Protein AF-A0A2P7NVM6-F1 (afdb_monomer)

Sequence (146 aa):
MSTLEDVRAAVLELSSSFPRPGLLLSVSEPYDLHTSFASTYPNAGSAGVYVLLNEAGIVLRVGKASCGRTIGHRLGDYFRWGDKVLGKGVAKNDTFKDVRYIATIAVPKDRAFEAPAIEEFLLRRLESPLNSLGMSFHIRNSARVD

Solvent-accessible surface area (backbone atoms only — not comparable to full-atom values): 8044 Å² total; per-residue (Å²): 127,27,36,62,66,53,52,51,52,50,52,51,50,46,49,70,77,53,70,48,90,96,56,83,82,55,74,48,76,71,42,46,35,56,59,43,51,78,52,80,60,78,57,25,87,26,17,10,32,39,35,36,15,25,85,87,43,38,36,36,31,75,46,65,12,42,93,95,38,22,37,37,58,55,50,54,74,45,42,41,83,68,36,80,90,64,15,16,37,35,48,74,49,79,91,46,58,64,54,33,30,38,30,30,31,60,31,58,76,97,46,22,78,46,17,62,56,53,40,53,55,46,58,76,76,43,53,28,69,65,51,52,63,62,57,60,60,62,62,70,72,74,76,76,84,129

Nearest PDB structures (foldseek):
  5umd-assembly1_Q  TM=2.766E-01  e=3.426E+00  Plasmodium falciparum 3D7
  4dx9-assembly12_W  TM=3.102E-01  e=5.330E+00  Homo sapiens
  1sw5-assembly3_C  TM=2.774E-01  e=2.661E+00  Archaeoglobus fulgidus DSM 4304
  4jif-assembly1_A  TM=3.089E-01  e=6.861E+00  Homo sapiens

Foldseek 3Di:
DDFVVLLQVLLVVCCVVPPDPPDDKDKDDWDFQAQALLDQDVFQVAWAKKFFAFPVRATQDIDTAADPGGPVRVVVVFWDDPDPVRSHIAGPDPLRRRTGIMMIIGDHNVVSVCRVVSSVSSVVRGDHNSVVVVVVVVVVVVPPDD

Radius of gyration: 15.86 Å; Cα contacts (8 Å, |Δi|>4): 265; chains: 1; bounding box: 44×39×40 Å

Mean predicted aligned error: 5.64 Å

Structure (mmCIF, N/CA/C/O backbone):
data_AF-A0A2P7NVM6-F1
#
_entry.id   AF-A0A2P7NVM6-F1
#
loop_
_atom_site.group_PDB
_atom_site.id
_atom_site.type_symbol
_atom_site.label_atom_id
_atom_site.label_alt_id
_atom_site.label_comp_id
_atom_site.label_asym_id
_atom_site.label_entity_id
_atom_site.label_seq_id
_atom_site.pdbx_PDB_ins_code
_atom_site.Cartn_x
_atom_site.Cartn_y
_atom_site.Cartn_z
_atom_site.occupancy
_atom_site.B_iso_or_equiv
_atom_site.auth_seq_id
_atom_site.auth_comp_id
_atom_site.auth_asym_id
_atom_site.auth_atom_id
_atom_site.pdbx_PDB_model_num
ATOM 1 N N . MET A 1 1 ? 4.622 17.116 -3.998 1.00 86.12 1 MET A N 1
ATOM 2 C CA . MET A 1 1 ? 4.492 15.664 -4.230 1.00 86.12 1 MET A CA 1
ATOM 3 C C . MET A 1 1 ? 4.866 14.946 -2.949 1.00 86.12 1 MET A C 1
ATOM 5 O O . MET A 1 1 ? 5.933 15.242 -2.425 1.00 86.12 1 MET A O 1
ATOM 9 N N . SER A 1 2 ? 4.019 14.052 -2.441 1.00 96.00 2 SER A N 1
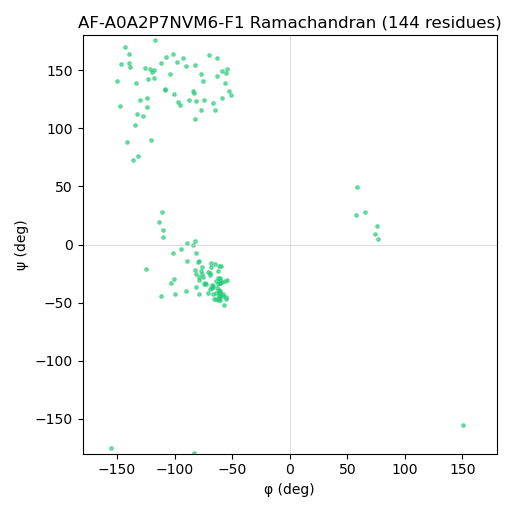ATOM 10 C CA . SER A 1 2 ? 4.265 13.378 -1.158 1.00 96.00 2 SER A CA 1
ATOM 11 C C . SER A 1 2 ? 5.211 12.180 -1.279 1.00 96.00 2 SER A C 1
ATOM 13 O O . SER A 1 2 ? 5.295 11.548 -2.329 1.00 96.00 2 SER A O 1
ATOM 15 N N . THR A 1 3 ? 5.897 11.850 -0.191 1.00 97.75 3 THR A N 1
ATOM 16 C CA . THR A 1 3 ? 6.880 10.764 -0.042 1.00 97.75 3 THR A CA 1
ATOM 17 C C . THR A 1 3 ? 6.415 9.717 0.977 1.00 97.75 3 THR A C 1
ATOM 19 O O . THR A 1 3 ? 5.383 9.885 1.630 1.00 97.75 3 THR A O 1
ATOM 22 N N . LEU A 1 4 ? 7.173 8.627 1.150 1.00 97.12 4 LEU A N 1
ATOM 23 C CA . LEU A 1 4 ? 6.898 7.650 2.213 1.00 97.12 4 LEU A CA 1
ATOM 24 C C . LEU A 1 4 ? 7.019 8.256 3.622 1.00 97.12 4 LEU A C 1
ATOM 26 O O . LEU A 1 4 ? 6.246 7.889 4.504 1.00 97.12 4 LEU A O 1
ATOM 30 N N . GLU A 1 5 ? 7.937 9.200 3.832 1.00 98.00 5 GLU A N 1
ATOM 31 C CA . GLU A 1 5 ? 8.077 9.875 5.128 1.00 98.00 5 GLU A CA 1
ATOM 32 C C . GLU A 1 5 ? 6.859 10.748 5.441 1.00 98.00 5 GLU A C 1
ATOM 34 O O . GLU A 1 5 ? 6.370 10.730 6.569 1.00 98.00 5 GLU A O 1
ATOM 39 N N . ASP A 1 6 ? 6.271 11.398 4.432 1.00 98.19 6 ASP A N 1
ATOM 40 C CA . ASP A 1 6 ? 5.009 12.128 4.604 1.00 98.19 6 ASP A CA 1
ATOM 41 C C . ASP A 1 6 ? 3.857 11.185 4.991 1.00 98.19 6 ASP A C 1
ATOM 43 O O . ASP A 1 6 ? 3.024 11.524 5.831 1.00 98.19 6 ASP A O 1
ATOM 47 N N . VAL A 1 7 ? 3.823 9.966 4.433 1.00 98.19 7 VAL A N 1
ATOM 48 C CA . VAL A 1 7 ? 2.851 8.931 4.836 1.00 98.19 7 VAL A CA 1
ATOM 49 C C . VAL A 1 7 ? 3.057 8.552 6.300 1.00 98.19 7 VAL A C 1
ATOM 51 O O . VAL A 1 7 ? 2.087 8.495 7.055 1.00 98.19 7 VAL A O 1
ATOM 54 N N . ARG A 1 8 ? 4.302 8.292 6.722 1.00 98.50 8 ARG A N 1
ATOM 55 C CA . ARG A 1 8 ? 4.621 7.941 8.115 1.00 98.50 8 ARG A CA 1
ATOM 56 C C . ARG A 1 8 ? 4.226 9.069 9.070 1.00 98.50 8 ARG A C 1
ATOM 58 O O . ARG A 1 8 ? 3.574 8.800 10.079 1.00 98.50 8 ARG A O 1
ATOM 65 N N . ALA A 1 9 ? 4.539 10.316 8.720 1.00 98.31 9 ALA A N 1
ATOM 66 C CA . ALA A 1 9 ? 4.157 11.497 9.486 1.00 98.31 9 ALA A CA 1
ATOM 67 C C . ALA A 1 9 ? 2.628 11.641 9.595 1.00 98.31 9 ALA A C 1
ATOM 69 O O . ALA A 1 9 ? 2.108 11.841 10.692 1.00 98.31 9 ALA A O 1
ATOM 70 N N . ALA A 1 10 ? 1.891 11.450 8.497 1.00 98.25 10 ALA A N 1
ATOM 71 C CA . ALA A 1 10 ? 0.430 11.511 8.500 1.00 98.25 10 ALA A CA 1
ATOM 72 C C . ALA A 1 10 ? -0.210 10.373 9.317 1.00 98.25 10 ALA A C 1
ATOM 74 O O . ALA A 1 10 ? -1.210 10.586 10.000 1.00 98.25 10 ALA A O 1
ATOM 75 N N . VAL A 1 11 ? 0.357 9.162 9.308 1.00 98.06 11 VAL A N 1
ATOM 76 C CA . VAL A 1 11 ? -0.115 8.055 10.165 1.00 98.06 11 VAL A CA 1
ATOM 77 C C . VAL A 1 11 ? 0.141 8.343 11.645 1.00 98.06 11 VAL A C 1
ATOM 79 O O . VAL A 1 11 ? -0.703 8.023 12.489 1.00 98.06 11 VAL A O 1
ATOM 82 N N . LEU A 1 12 ? 1.273 8.969 11.970 1.00 97.75 12 LEU A N 1
ATOM 83 C CA . LEU A 1 12 ? 1.570 9.407 13.330 1.00 97.75 12 LEU A CA 1
ATOM 84 C C . LEU A 1 12 ? 0.575 10.483 13.792 1.00 97.75 12 LEU A C 1
ATOM 86 O O . LEU A 1 12 ? -0.004 10.347 14.869 1.00 97.75 12 LEU A O 1
ATO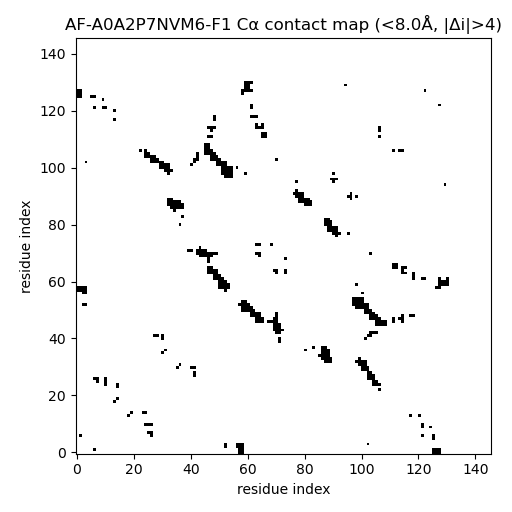M 90 N N . GLU A 1 13 ? 0.312 11.491 12.955 1.00 97.88 13 GLU A N 1
ATOM 91 C CA . GLU A 1 13 ? -0.698 12.532 13.198 1.00 97.88 13 GLU A CA 1
ATOM 92 C C . GLU A 1 13 ? -2.098 11.929 13.400 1.00 97.88 13 GLU A C 1
ATOM 94 O O . GLU A 1 13 ? -2.822 12.302 14.324 1.00 97.88 13 GLU A O 1
ATOM 99 N N . LEU A 1 14 ? -2.479 10.961 12.562 1.00 97.50 14 LEU A N 1
ATOM 100 C CA . LEU A 1 14 ? -3.750 10.250 12.668 1.00 97.50 14 LEU A CA 1
ATOM 101 C C . LEU A 1 14 ? -3.881 9.519 14.007 1.00 97.50 14 LEU A C 1
ATOM 103 O O . LEU A 1 14 ? -4.956 9.514 14.608 1.00 97.50 14 LEU A O 1
ATOM 107 N N . SER A 1 15 ? -2.798 8.882 14.449 1.00 96.25 15 SER A N 1
ATOM 108 C CA . SER A 1 15 ? -2.770 8.094 15.682 1.00 96.25 15 SER A CA 1
ATOM 109 C C . SER A 1 15 ? -2.803 8.979 16.929 1.00 96.25 15 SER A C 1
ATOM 111 O O . SER A 1 15 ? -3.415 8.591 17.922 1.00 96.25 15 SER A O 1
ATOM 113 N N . SER A 1 16 ? -2.190 10.167 16.879 1.00 96.31 16 SER A N 1
ATOM 114 C CA . SER A 1 16 ? -2.201 11.131 17.985 1.00 96.31 16 SER A CA 1
ATOM 115 C C . SER A 1 16 ? -3.513 11.915 18.073 1.00 96.31 16 SER A C 1
ATOM 117 O O . SER A 1 16 ? -4.057 12.077 19.162 1.00 96.31 16 SER A O 1
ATOM 119 N N . SER A 1 17 ? -4.047 12.361 16.934 1.00 97.25 17 SER A N 1
ATOM 120 C CA . SER A 1 17 ? -5.255 13.196 16.874 1.00 97.25 17 SER A CA 1
ATOM 121 C C . SER A 1 17 ? -6.539 12.387 17.051 1.00 97.25 17 SER A C 1
ATOM 123 O O . SER A 1 17 ? -7.526 12.892 17.581 1.00 97.25 17 SER A O 1
ATOM 125 N N . PHE A 1 18 ? -6.528 11.121 16.621 1.00 96.06 18 PHE A N 1
ATOM 126 C CA . PHE A 1 18 ? -7.669 10.209 16.711 1.00 96.06 18 PHE A CA 1
ATOM 127 C C . PHE A 1 18 ? -7.223 8.864 17.302 1.00 96.06 18 PHE A C 1
ATOM 129 O O . PHE A 1 18 ? -7.055 7.883 16.564 1.00 96.06 18 PHE A O 1
ATOM 136 N N . PRO A 1 19 ? -7.006 8.799 18.630 1.00 93.62 19 PRO A N 1
ATOM 137 C CA . PRO A 1 19 ? -6.543 7.586 19.286 1.00 93.62 19 PRO A CA 1
ATOM 138 C C . PRO A 1 19 ? -7.470 6.399 19.029 1.00 93.62 19 PRO A C 1
ATOM 140 O O . PRO A 1 19 ? -8.696 6.508 19.069 1.00 93.62 19 PRO A O 1
ATOM 143 N N . ARG A 1 20 ? -6.864 5.234 18.800 1.00 92.81 20 ARG A N 1
ATOM 144 C CA . ARG A 1 20 ? -7.554 3.966 18.549 1.00 92.81 20 ARG A CA 1
ATOM 145 C C . ARG A 1 20 ? -7.131 2.960 19.616 1.00 92.81 20 ARG A C 1
ATOM 147 O O . ARG A 1 20 ? -6.148 2.249 19.413 1.00 92.81 20 ARG A O 1
ATOM 154 N N . PRO A 1 21 ? -7.840 2.875 20.756 1.00 93.38 21 PRO A N 1
ATOM 155 C CA . PRO A 1 21 ? -7.496 1.923 21.807 1.00 93.38 21 PRO A CA 1
ATOM 156 C C . PRO A 1 21 ? -7.347 0.507 21.239 1.00 93.38 21 PRO A C 1
ATOM 158 O O . PRO A 1 21 ? -8.210 0.049 20.488 1.00 93.38 21 PRO A O 1
ATOM 161 N N . GLY A 1 22 ? -6.227 -0.155 21.534 1.00 91.62 22 GLY A N 1
ATOM 162 C CA . GLY A 1 22 ? -5.936 -1.514 21.061 1.00 91.62 22 GLY A CA 1
ATOM 163 C C . GLY A 1 22 ? -5.555 -1.652 19.579 1.00 91.62 22 GLY A C 1
ATOM 164 O O . GLY A 1 22 ? -5.462 -2.777 19.099 1.00 91.62 22 GLY A O 1
ATOM 165 N N . LEU A 1 23 ? -5.334 -0.556 18.843 1.00 93.44 23 LEU A N 1
ATOM 166 C CA . LEU A 1 23 ? -4.840 -0.593 17.463 1.00 93.44 23 LEU A CA 1
ATOM 167 C C . LEU A 1 23 ? -3.700 0.407 17.275 1.00 93.44 23 LEU A C 1
ATOM 169 O O . LEU A 1 23 ? -3.908 1.618 17.280 1.00 93.44 23 LEU A O 1
ATOM 173 N N . LEU A 1 24 ? -2.501 -0.129 17.057 1.00 94.19 24 LEU A N 1
ATOM 174 C CA . LEU A 1 24 ? -1.342 0.642 16.635 1.00 94.19 24 LEU A CA 1
ATOM 175 C C . LEU A 1 24 ? -1.228 0.571 15.113 1.00 94.19 24 LEU A C 1
ATOM 177 O O . LEU A 1 24 ? -1.081 -0.514 14.550 1.00 94.19 24 LEU A O 1
ATOM 181 N N . LEU A 1 25 ? -1.294 1.725 14.454 1.00 96.56 25 LEU A N 1
ATOM 182 C CA . LEU A 1 25 ? -1.048 1.814 13.021 1.00 96.56 25 LEU A CA 1
ATOM 183 C C . LEU A 1 25 ? 0.458 1.894 12.776 1.00 96.56 25 LEU A C 1
ATOM 185 O O . LEU A 1 25 ? 1.150 2.717 13.371 1.00 96.56 25 LEU A O 1
ATOM 189 N N . SER A 1 26 ? 0.958 1.056 11.874 1.00 96.38 26 SER A N 1
ATOM 190 C CA . SER A 1 26 ? 2.344 1.093 11.420 1.00 96.38 26 SER A CA 1
ATOM 191 C C . SER A 1 26 ? 2.402 0.996 9.901 1.00 96.38 26 SER A C 1
ATOM 193 O O . SER A 1 26 ? 1.647 0.252 9.274 1.00 96.38 26 SER A O 1
ATOM 195 N N . VAL A 1 27 ? 3.296 1.786 9.309 1.00 98.44 27 VAL A N 1
ATOM 196 C CA . VAL A 1 27 ? 3.613 1.712 7.881 1.00 98.44 27 VAL A CA 1
ATOM 197 C C . VAL A 1 27 ? 4.715 0.673 7.710 1.00 98.44 27 VAL A C 1
ATOM 199 O O . VAL A 1 27 ? 5.762 0.780 8.352 1.00 98.44 27 VAL A O 1
ATOM 202 N N . SER A 1 28 ? 4.479 -0.334 6.871 1.00 98.44 28 SER A N 1
ATOM 203 C CA . SER A 1 28 ? 5.483 -1.350 6.556 1.00 98.44 28 SER A CA 1
ATOM 204 C C . SER A 1 28 ? 6.697 -0.745 5.858 1.00 98.44 28 SER A C 1
ATOM 206 O O . SER A 1 28 ? 6.600 0.299 5.212 1.00 98.44 28 SER A O 1
ATOM 208 N N . GLU A 1 29 ? 7.810 -1.470 5.885 1.00 97.31 29 GLU A N 1
ATOM 209 C CA . GLU A 1 29 ? 8.916 -1.184 4.976 1.00 97.31 29 GLU A CA 1
ATOM 210 C C . GLU A 1 29 ? 8.464 -1.280 3.508 1.00 97.31 29 GLU A C 1
ATOM 212 O O . GLU A 1 29 ? 7.522 -2.032 3.198 1.00 97.31 29 GLU A O 1
ATOM 217 N N . PRO A 1 30 ? 9.080 -0.490 2.608 1.00 97.25 30 PRO A N 1
ATOM 218 C CA . PRO A 1 30 ? 8.732 -0.494 1.199 1.00 97.25 30 PRO A CA 1
ATOM 219 C C . PRO A 1 30 ? 9.100 -1.837 0.567 1.00 97.25 30 PRO A C 1
ATOM 221 O O . PRO A 1 30 ? 10.251 -2.263 0.553 1.00 97.25 30 PRO A O 1
ATOM 224 N N . TYR A 1 31 ? 8.098 -2.495 0.004 1.00 98.31 31 TYR A N 1
ATOM 225 C CA . TYR A 1 31 ? 8.248 -3.694 -0.800 1.00 98.31 31 TYR A CA 1
ATOM 226 C C . TYR A 1 31 ? 8.639 -3.320 -2.226 1.00 98.31 31 TYR A C 1
ATOM 228 O O . TYR A 1 31 ? 7.906 -2.584 -2.888 1.00 98.31 31 TYR A O 1
ATOM 236 N N . ASP A 1 32 ? 9.759 -3.847 -2.711 1.00 98.25 32 ASP A N 1
ATOM 237 C CA . ASP A 1 32 ? 10.226 -3.621 -4.077 1.00 98.25 32 ASP A CA 1
ATOM 238 C C . ASP A 1 32 ? 9.526 -4.568 -5.065 1.00 98.25 32 ASP A C 1
ATOM 240 O O . ASP A 1 32 ? 9.809 -5.766 -5.134 1.00 98.25 32 ASP A O 1
ATOM 244 N N . LEU A 1 33 ? 8.630 -4.007 -5.879 1.00 97.88 33 LEU A N 1
ATOM 245 C CA . LEU A 1 33 ? 7.865 -4.734 -6.886 1.00 97.88 33 LEU A CA 1
ATOM 246 C C . LEU A 1 33 ? 8.760 -5.447 -7.910 1.00 97.88 33 LEU A C 1
ATOM 248 O O . LEU A 1 33 ? 8.376 -6.494 -8.430 1.00 97.88 33 LEU A O 1
ATOM 252 N N . HIS A 1 34 ? 9.929 -4.896 -8.231 1.00 96.81 34 HIS A N 1
ATOM 253 C CA . HIS A 1 34 ? 10.771 -5.392 -9.318 1.00 96.81 34 HIS A CA 1
ATOM 254 C C . HIS A 1 34 ? 11.768 -6.467 -8.893 1.00 96.81 34 HIS A C 1
ATOM 256 O O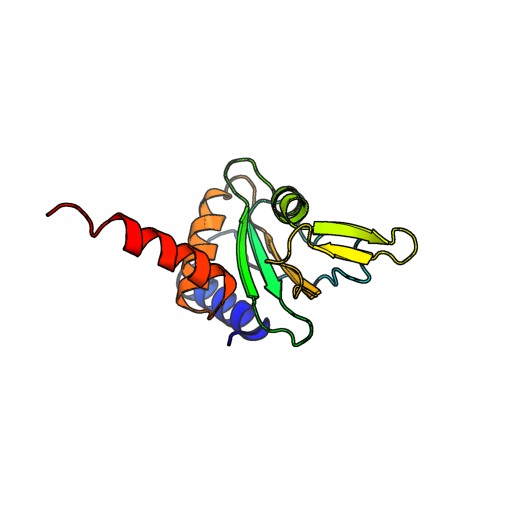 . HIS A 1 34 ? 12.320 -7.132 -9.767 1.00 96.81 34 HIS A O 1
ATOM 262 N N . THR A 1 35 ? 11.996 -6.641 -7.594 1.00 95.50 35 THR A N 1
ATOM 263 C CA . THR A 1 35 ? 12.971 -7.614 -7.074 1.00 95.50 35 THR A CA 1
ATOM 264 C C . THR A 1 35 ? 12.361 -8.600 -6.083 1.00 95.50 35 THR A C 1
ATOM 266 O O . THR A 1 35 ? 12.902 -9.684 -5.882 1.00 95.50 35 THR A O 1
ATOM 269 N N . S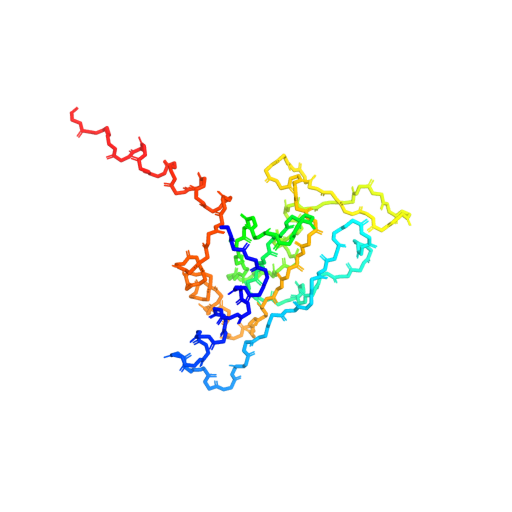ER A 1 36 ? 11.222 -8.258 -5.472 1.00 95.31 36 SER A N 1
ATOM 270 C CA . SER A 1 36 ? 10.635 -9.027 -4.371 1.00 95.31 36 SER A CA 1
ATOM 271 C C . SER A 1 36 ? 9.340 -9.749 -4.738 1.00 95.31 36 SER A C 1
ATOM 273 O O . SER A 1 36 ? 8.741 -10.362 -3.861 1.00 95.31 36 SER A O 1
ATOM 275 N N . PHE A 1 37 ? 8.911 -9.755 -6.005 1.00 95.44 37 PHE A N 1
ATOM 276 C CA . PHE A 1 37 ? 7.602 -10.274 -6.439 1.00 95.44 37 PHE A CA 1
ATOM 277 C C . PHE A 1 37 ? 7.368 -11.768 -6.165 1.00 95.44 37 PHE A C 1
ATOM 279 O O . PHE A 1 37 ? 6.229 -12.227 -6.135 1.00 95.44 37 PHE A O 1
ATOM 286 N N . ALA A 1 38 ? 8.442 -12.531 -5.936 1.00 92.62 38 ALA A N 1
ATOM 287 C CA . ALA A 1 38 ? 8.370 -13.921 -5.477 1.00 92.62 38 ALA A CA 1
ATOM 288 C C . ALA A 1 38 ?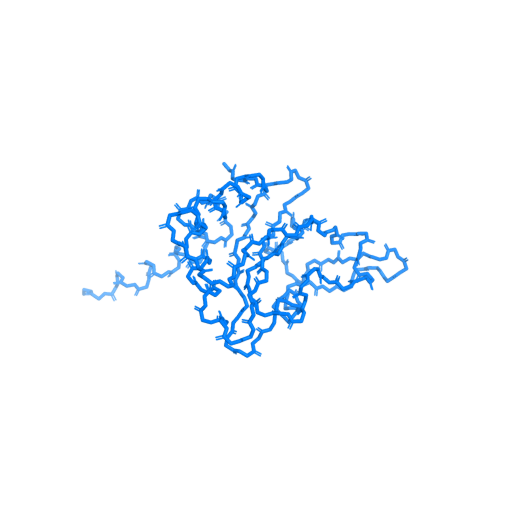 7.873 -14.058 -4.033 1.00 92.62 38 ALA A C 1
ATOM 290 O O . ALA A 1 38 ? 7.333 -15.097 -3.655 1.00 92.62 38 ALA A O 1
ATOM 291 N N . SER A 1 39 ? 8.054 -13.012 -3.234 1.00 93.75 39 SER A N 1
ATOM 292 C CA . SER A 1 39 ? 7.615 -12.938 -1.849 1.00 93.75 39 SER A CA 1
ATOM 293 C C . SER A 1 39 ? 6.231 -12.301 -1.733 1.00 93.75 39 SER A C 1
ATOM 295 O O . SER A 1 39 ? 5.753 -11.598 -2.624 1.00 93.75 39 SER A O 1
ATOM 297 N N . THR A 1 40 ? 5.571 -12.544 -0.606 1.00 94.50 40 THR A N 1
ATOM 298 C CA . THR A 1 40 ? 4.247 -11.982 -0.327 1.00 94.50 40 THR A CA 1
ATOM 299 C C . THR A 1 40 ? 4.359 -10.500 0.035 1.00 94.50 40 THR A C 1
ATOM 301 O O . THR A 1 40 ? 5.265 -10.118 0.772 1.00 94.50 40 THR A O 1
ATOM 304 N N . TYR A 1 41 ? 3.420 -9.668 -0.435 1.00 96.88 41 TYR A N 1
ATOM 305 C CA . TYR A 1 41 ? 3.353 -8.268 -0.005 1.00 96.88 41 TYR A CA 1
ATOM 306 C C . TYR A 1 41 ? 3.254 -8.168 1.526 1.00 96.88 41 TYR A C 1
ATOM 308 O O . TYR A 1 41 ? 2.582 -9.001 2.149 1.00 96.88 41 TYR A O 1
ATOM 316 N N . PRO A 1 42 ? 3.823 -7.123 2.146 1.00 97.94 42 PRO A N 1
ATOM 317 C CA . PRO A 1 42 ? 3.599 -6.861 3.557 1.00 97.94 42 PRO A CA 1
ATOM 318 C C . PRO A 1 42 ? 2.095 -6.811 3.842 1.00 97.94 42 PRO A C 1
ATOM 320 O O . PRO A 1 42 ? 1.328 -6.196 3.101 1.00 97.94 42 PRO A O 1
ATOM 323 N N . ASN A 1 43 ? 1.654 -7.517 4.882 1.00 97.94 43 ASN A N 1
ATOM 324 C CA . ASN A 1 43 ? 0.250 -7.554 5.297 1.00 97.94 43 ASN A CA 1
ATOM 325 C C . ASN A 1 43 ? -0.749 -8.029 4.217 1.00 97.94 43 ASN A C 1
ATOM 327 O O . ASN A 1 43 ? -1.933 -7.702 4.290 1.00 97.94 43 ASN A O 1
ATOM 331 N N . ALA A 1 44 ? -0.320 -8.826 3.228 1.00 97.44 44 ALA A N 1
ATOM 332 C CA . ALA A 1 44 ? -1.175 -9.243 2.108 1.00 97.44 44 ALA A CA 1
ATOM 333 C C . ALA A 1 44 ? -2.494 -9.923 2.523 1.00 97.44 44 ALA A C 1
ATOM 335 O O . ALA A 1 44 ? -3.488 -9.820 1.801 1.00 97.44 44 ALA A O 1
ATOM 336 N N . GLY A 1 45 ? -2.511 -10.623 3.662 1.00 97.12 45 GLY A N 1
ATOM 337 C CA . GLY A 1 45 ? -3.694 -11.299 4.206 1.00 97.12 45 GLY A CA 1
ATOM 338 C C . GLY A 1 45 ? -4.657 -10.392 4.981 1.00 97.12 45 GLY A C 1
ATOM 339 O O . GLY A 1 45 ? -5.747 -10.832 5.337 1.00 97.12 45 GLY A O 1
ATOM 340 N N . SER A 1 46 ? -4.286 -9.137 5.230 1.00 97.4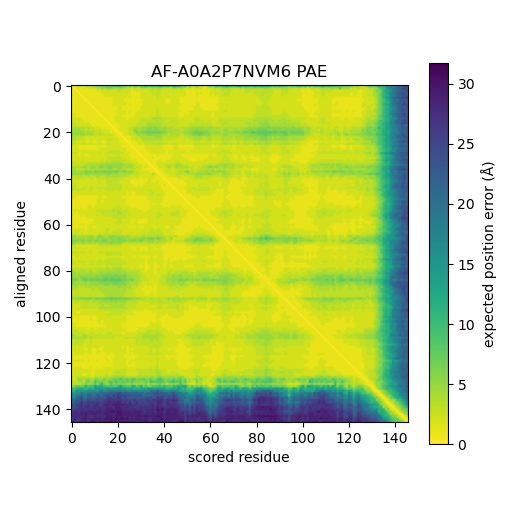4 46 SER A N 1
ATOM 341 C CA . SER A 1 46 ? -5.041 -8.214 6.080 1.00 97.44 46 SER A CA 1
ATOM 342 C C . SER A 1 46 ? -5.927 -7.275 5.262 1.00 97.44 46 SER A C 1
ATOM 344 O O . SER A 1 46 ? -5.666 -7.005 4.086 1.00 97.44 46 SER A O 1
ATOM 346 N N . ALA A 1 47 ? -6.976 -6.743 5.892 1.00 97.81 47 ALA A N 1
ATOM 347 C CA . ALA A 1 47 ? -7.568 -5.481 5.454 1.00 97.81 47 ALA A CA 1
ATOM 348 C C . ALA A 1 47 ? -6.592 -4.332 5.769 1.00 97.81 47 ALA A C 1
ATOM 350 O O . ALA A 1 47 ? -5.672 -4.499 6.574 1.00 97.81 47 ALA A O 1
ATOM 351 N N . GLY A 1 48 ? -6.780 -3.164 5.158 1.00 98.25 48 GLY A N 1
ATOM 352 C CA . GLY A 1 48 ? -5.931 -2.009 5.436 1.00 98.25 48 GLY A CA 1
ATOM 353 C C . GLY A 1 48 ? -5.778 -1.055 4.268 1.00 98.25 48 GLY A C 1
ATOM 354 O O . GLY A 1 48 ? -6.625 -0.990 3.378 1.00 98.25 48 GLY A O 1
ATOM 355 N N . VAL A 1 49 ? -4.677 -0.318 4.284 1.00 98.62 49 VAL A N 1
ATOM 356 C CA . VAL A 1 49 ? -4.306 0.663 3.265 1.00 98.62 49 VAL A CA 1
ATOM 357 C C . VAL A 1 49 ? -2.999 0.230 2.609 1.00 98.62 49 VAL A C 1
ATOM 359 O O . VAL A 1 49 ? -2.120 -0.327 3.262 1.00 98.62 49 VAL A O 1
ATOM 362 N N . TYR A 1 50 ? -2.872 0.468 1.311 1.00 98.62 50 TYR A N 1
ATOM 363 C CA . TYR A 1 50 ? -1.638 0.346 0.553 1.00 98.62 50 TYR A CA 1
ATOM 364 C C . TYR A 1 50 ? -1.280 1.697 -0.067 1.00 98.62 50 TYR A C 1
ATOM 366 O O . TYR A 1 50 ? -2.149 2.490 -0.438 1.00 98.62 50 TYR A O 1
ATOM 374 N N . VAL A 1 51 ? 0.015 1.937 -0.204 1.00 98.56 51 VAL A N 1
ATOM 375 C CA . VAL A 1 51 ? 0.590 3.119 -0.834 1.00 98.56 51 VAL A CA 1
ATOM 376 C C . VAL A 1 51 ? 1.504 2.645 -1.950 1.00 98.56 51 VAL A C 1
ATOM 378 O O . VAL A 1 51 ? 2.373 1.808 -1.722 1.00 98.56 51 VAL A O 1
ATOM 381 N N . LEU A 1 52 ? 1.281 3.149 -3.160 1.00 98.44 52 LEU A N 1
ATOM 382 C CA . LEU A 1 52 ? 2.096 2.852 -4.333 1.00 98.44 52 LEU A CA 1
ATOM 383 C C . LEU A 1 52 ? 3.045 4.020 -4.565 1.00 98.44 52 LEU A C 1
ATOM 385 O O . LEU A 1 52 ? 2.588 5.163 -4.628 1.00 98.44 52 LEU A O 1
ATOM 389 N N . LEU A 1 53 ? 4.335 3.735 -4.716 1.00 98.38 53 LEU A N 1
ATOM 390 C CA . LEU A 1 53 ? 5.373 4.740 -4.909 1.00 98.38 53 LEU A CA 1
AT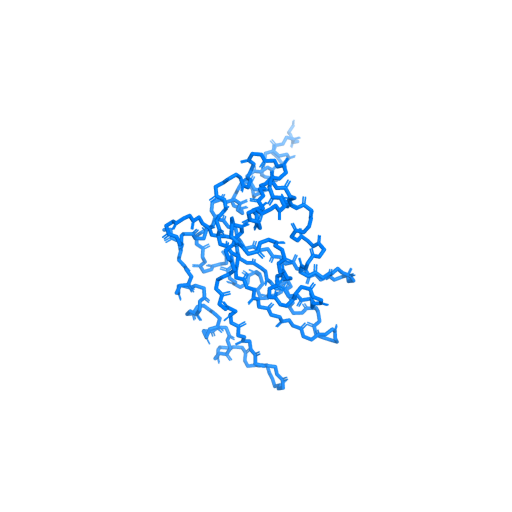OM 391 C C . LEU A 1 53 ? 6.194 4.446 -6.161 1.00 98.38 53 LEU A C 1
ATOM 393 O O . LEU A 1 53 ? 6.340 3.288 -6.554 1.00 98.38 53 LEU A O 1
ATOM 397 N N . ASN A 1 54 ? 6.743 5.489 -6.776 1.00 97.88 54 ASN A N 1
ATOM 398 C CA . ASN A 1 54 ? 7.672 5.345 -7.896 1.00 97.88 54 ASN A CA 1
ATOM 399 C C . ASN A 1 54 ? 9.117 5.091 -7.434 1.00 97.88 54 ASN A C 1
ATOM 401 O O . ASN A 1 54 ? 9.400 5.034 -6.239 1.00 97.88 54 ASN A O 1
ATOM 405 N N . GLU A 1 55 ? 10.039 4.957 -8.391 1.00 97.81 55 GLU A N 1
ATOM 406 C CA . GLU A 1 55 ? 11.474 4.729 -8.137 1.00 97.81 55 GLU A CA 1
ATOM 407 C C . GLU A 1 55 ? 12.106 5.823 -7.250 1.00 97.81 55 GLU A C 1
ATOM 409 O O . GLU A 1 55 ? 12.987 5.532 -6.449 1.00 97.81 55 GLU A O 1
ATOM 414 N N . ALA A 1 56 ? 11.619 7.065 -7.337 1.00 97.06 56 ALA A N 1
ATOM 415 C CA . ALA A 1 56 ? 12.091 8.193 -6.532 1.00 97.06 56 ALA A CA 1
ATOM 416 C C . ALA A 1 56 ? 11.464 8.255 -5.122 1.00 97.06 56 ALA A C 1
ATOM 418 O O . ALA A 1 56 ? 11.707 9.208 -4.387 1.00 97.06 56 ALA A O 1
ATOM 419 N N . GLY A 1 57 ? 10.627 7.282 -4.745 1.00 96.31 57 GLY A N 1
ATOM 420 C CA . GLY A 1 57 ? 9.939 7.265 -3.451 1.00 96.31 57 GLY A CA 1
ATOM 421 C C . GLY A 1 57 ? 8.759 8.238 -3.353 1.00 96.31 57 GLY A C 1
ATOM 422 O O . GLY A 1 57 ? 8.290 8.522 -2.250 1.00 96.31 57 GLY A O 1
ATOM 423 N N . ILE A 1 58 ? 8.261 8.743 -4.486 1.00 97.62 58 ILE A N 1
ATOM 424 C CA . ILE A 1 58 ? 7.088 9.620 -4.544 1.00 97.62 58 ILE A CA 1
ATOM 425 C C . ILE A 1 58 ? 5.812 8.785 -4.543 1.00 97.62 58 ILE A C 1
ATOM 427 O O . ILE A 1 58 ? 5.675 7.847 -5.331 1.00 97.62 58 ILE A O 1
ATOM 431 N N . VAL A 1 59 ? 4.856 9.162 -3.696 1.00 97.62 59 VAL A N 1
ATOM 432 C CA . VAL A 1 59 ? 3.523 8.568 -3.605 1.00 97.62 59 VAL A CA 1
ATOM 433 C C . VAL A 1 59 ? 2.751 8.829 -4.893 1.00 97.62 59 VAL A C 1
ATOM 435 O O . VAL A 1 59 ? 2.409 9.959 -5.229 1.00 97.62 59 VAL A O 1
ATOM 438 N N . LEU A 1 60 ? 2.429 7.755 -5.606 1.00 96.88 60 LEU A N 1
ATOM 439 C CA . LEU A 1 60 ? 1.577 7.787 -6.789 1.00 96.88 60 LEU A CA 1
ATOM 440 C C . LEU A 1 60 ? 0.107 7.595 -6.424 1.00 96.88 60 LEU A C 1
ATOM 442 O O . LEU A 1 60 ? -0.764 8.238 -7.013 1.00 96.88 60 LEU A O 1
ATOM 446 N N . ARG A 1 61 ? -0.168 6.695 -5.471 1.00 96.56 61 ARG A N 1
ATOM 447 C CA . ARG A 1 61 ? -1.525 6.325 -5.062 1.00 96.56 61 ARG A CA 1
ATOM 448 C C . ARG A 1 61 ? -1.595 5.908 -3.601 1.00 96.56 61 ARG A C 1
ATOM 450 O O . ARG A 1 61 ? -0.769 5.116 -3.158 1.00 96.56 61 ARG A O 1
ATOM 457 N N . VAL A 1 62 ? -2.657 6.319 -2.918 1.00 98.00 62 VAL A N 1
ATOM 458 C CA . VAL A 1 62 ? -3.134 5.693 -1.678 1.00 98.00 62 VAL A CA 1
ATOM 459 C C . VAL A 1 62 ? -4.423 4.943 -1.994 1.00 98.00 62 VAL A C 1
ATOM 461 O O . VAL A 1 62 ? -5.290 5.454 -2.704 1.00 98.00 62 VAL A O 1
ATOM 464 N N . GLY A 1 63 ? -4.534 3.703 -1.536 1.00 97.19 63 GLY A N 1
ATOM 465 C CA . GLY A 1 63 ? -5.713 2.885 -1.774 1.00 97.19 63 GLY A CA 1
ATOM 466 C C . GLY A 1 63 ? -6.019 1.951 -0.610 1.00 97.19 63 GLY A C 1
ATOM 467 O O . GLY A 1 63 ? -5.120 1.560 0.123 1.00 97.19 63 GLY A O 1
ATOM 468 N N . LYS A 1 64 ? -7.276 1.537 -0.452 1.00 97.50 64 LYS A N 1
ATOM 469 C CA . LYS A 1 64 ? -7.678 0.594 0.605 1.00 97.50 64 LYS A CA 1
ATOM 470 C C . LYS A 1 64 ? -8.015 -0.819 0.129 1.00 97.50 64 LYS A C 1
ATOM 472 O O . LYS A 1 64 ? -8.420 -1.067 -1.019 1.00 97.50 64 LYS A O 1
ATOM 477 N N . ALA A 1 65 ? -7.983 -1.734 1.094 1.00 97.31 65 ALA A N 1
ATOM 478 C CA . ALA A 1 65 ? -8.607 -3.048 1.094 1.00 97.31 65 ALA A CA 1
ATOM 479 C C . ALA A 1 65 ? -9.529 -3.193 2.319 1.00 97.31 65 ALA A C 1
ATOM 481 O O . ALA A 1 65 ? -9.091 -3.113 3.462 1.00 97.31 65 ALA A O 1
ATOM 482 N N . SER A 1 66 ? -10.822 -3.393 2.074 1.00 94.25 66 SER A N 1
ATOM 483 C CA . SER A 1 66 ? -11.857 -3.606 3.096 1.00 94.25 66 SER A CA 1
ATOM 484 C C . SER A 1 66 ? -13.024 -4.392 2.481 1.00 94.25 66 SER A C 1
ATOM 486 O O . SER A 1 66 ? -12.935 -4.795 1.318 1.00 94.25 66 SER A O 1
ATOM 488 N N . CYS A 1 67 ? -14.120 -4.605 3.221 1.00 90.25 67 CYS A N 1
ATOM 489 C CA . CYS A 1 67 ? -15.332 -5.285 2.725 1.00 90.25 67 CYS A CA 1
ATOM 490 C C . CYS A 1 67 ? -15.058 -6.716 2.216 1.00 90.25 67 CYS A C 1
ATOM 492 O O . CYS A 1 67 ? -15.415 -7.072 1.096 1.00 90.25 67 CYS A O 1
ATOM 494 N N . GLY A 1 68 ? -14.362 -7.528 3.020 1.00 89.19 68 GLY A N 1
ATOM 495 C CA . GLY A 1 68 ? -14.031 -8.917 2.670 1.00 89.19 68 GLY A CA 1
ATOM 496 C C . GLY A 1 68 ? -12.881 -9.078 1.668 1.00 89.19 68 GLY A C 1
ATOM 497 O O . GLY A 1 68 ? -12.579 -10.199 1.270 1.00 89.19 68 GLY A O 1
ATOM 498 N N . ARG A 1 69 ? -12.216 -7.986 1.267 1.00 93.44 69 ARG A N 1
ATOM 499 C CA . ARG A 1 69 ? -10.998 -8.016 0.444 1.00 93.44 69 ARG A CA 1
ATOM 500 C C . ARG A 1 69 ? -9.761 -7.732 1.287 1.00 93.44 69 ARG A C 1
ATOM 502 O O . ARG A 1 69 ? -9.810 -6.916 2.206 1.00 93.44 69 ARG A O 1
ATOM 509 N N . THR A 1 70 ? -8.652 -8.363 0.918 1.00 97.75 70 THR A N 1
ATOM 510 C CA . THR A 1 70 ? -7.342 -8.152 1.539 1.00 97.75 70 THR A CA 1
ATOM 511 C C . THR A 1 70 ? -6.455 -7.252 0.680 1.00 97.75 70 THR A C 1
ATOM 513 O O . THR A 1 70 ? -6.725 -7.041 -0.509 1.00 97.75 70 THR A O 1
ATOM 516 N N . ILE A 1 71 ? -5.387 -6.721 1.274 1.00 98.44 71 ILE A N 1
ATOM 517 C CA . ILE A 1 71 ? -4.370 -5.922 0.580 1.00 98.44 71 ILE A CA 1
ATOM 518 C C . ILE A 1 71 ? -3.792 -6.707 -0.600 1.00 98.44 71 ILE A C 1
ATOM 520 O O . ILE A 1 71 ? -3.758 -6.196 -1.716 1.00 98.44 71 ILE A O 1
ATOM 524 N N . GLY A 1 72 ? -3.427 -7.973 -0.387 1.00 97.88 72 GLY A N 1
ATOM 525 C CA . GLY A 1 72 ? -2.874 -8.830 -1.433 1.00 97.88 72 GLY A CA 1
ATOM 526 C C . GLY A 1 72 ? -3.839 -9.038 -2.596 1.00 97.88 72 GLY A C 1
ATOM 527 O O . GLY A 1 72 ? -3.424 -8.960 -3.748 1.00 97.88 72 GLY A O 1
ATOM 528 N N . HIS A 1 73 ? -5.136 -9.207 -2.316 1.00 96.88 73 HIS A N 1
ATOM 529 C CA . HIS A 1 73 ? -6.145 -9.299 -3.371 1.00 96.88 73 HIS A CA 1
ATOM 530 C C . HIS A 1 73 ? -6.205 -8.011 -4.208 1.00 96.88 73 HIS A C 1
ATOM 532 O O . HIS A 1 73 ? -6.233 -8.075 -5.431 1.00 96.88 73 HIS A O 1
ATOM 538 N N . ARG A 1 74 ? -6.209 -6.835 -3.565 1.00 97.00 74 ARG A N 1
ATOM 539 C CA . ARG A 1 74 ? -6.269 -5.539 -4.267 1.00 97.00 74 ARG A CA 1
ATOM 540 C C . ARG A 1 74 ? -5.015 -5.266 -5.088 1.00 97.00 74 ARG A C 1
ATOM 542 O O . ARG A 1 74 ? -5.125 -4.817 -6.221 1.00 97.00 74 ARG A O 1
ATOM 549 N N . LEU A 1 75 ? -3.837 -5.555 -4.546 1.00 97.88 75 LEU A N 1
ATOM 550 C CA . LEU A 1 75 ? -2.575 -5.402 -5.273 1.00 97.88 75 LEU A CA 1
ATOM 551 C C . LEU A 1 75 ? -2.464 -6.408 -6.428 1.00 97.88 75 LEU A C 1
ATOM 553 O O . LEU A 1 75 ? -1.975 -6.060 -7.502 1.00 97.88 75 LEU A O 1
ATOM 557 N N . GLY A 1 76 ? -3.005 -7.616 -6.251 1.00 96.94 76 GLY A N 1
ATOM 558 C CA . GLY A 1 76 ? -3.130 -8.617 -7.306 1.00 96.94 76 GLY A CA 1
ATOM 559 C C . GLY A 1 76 ? -4.013 -8.173 -8.475 1.00 96.94 76 GLY A C 1
ATOM 560 O O . GLY A 1 76 ? -3.817 -8.655 -9.588 1.00 96.94 76 GLY A O 1
ATOM 561 N N . ASP A 1 77 ? -4.932 -7.221 -8.289 1.00 96.06 77 ASP A N 1
ATOM 562 C CA . ASP A 1 77 ? -5.693 -6.617 -9.393 1.00 96.06 77 ASP A CA 1
ATOM 563 C C . ASP A 1 77 ? -4.813 -5.708 -10.272 1.00 96.06 77 ASP A C 1
ATOM 565 O O . ASP A 1 77 ? -5.119 -5.511 -11.447 1.00 96.06 77 ASP A O 1
ATOM 569 N N . TYR A 1 78 ? -3.706 -5.184 -9.736 1.00 96.75 78 TYR A N 1
ATOM 570 C CA . TYR A 1 78 ? -2.847 -4.203 -10.408 1.00 96.75 78 TYR A CA 1
ATOM 571 C C . TYR A 1 78 ? -1.563 -4.793 -10.969 1.00 96.75 78 TYR A C 1
ATOM 573 O O . TYR A 1 78 ? -1.104 -4.339 -12.016 1.00 96.75 78 TYR A O 1
ATOM 581 N N . PHE A 1 79 ? -0.994 -5.801 -10.309 1.00 98.06 79 PHE A N 1
ATOM 582 C CA . PHE A 1 79 ? 0.334 -6.313 -10.633 1.00 98.06 79 PHE A CA 1
ATOM 583 C C . PHE A 1 79 ? 0.313 -7.794 -11.004 1.00 98.06 79 PHE A C 1
ATOM 585 O O . PHE A 1 79 ? -0.541 -8.567 -10.567 1.00 98.06 79 PHE A O 1
ATOM 592 N N . ARG A 1 80 ? 1.256 -8.195 -11.854 1.00 97.19 80 ARG A N 1
ATOM 593 C CA . ARG A 1 80 ? 1.458 -9.577 -12.301 1.00 97.19 80 ARG A CA 1
ATOM 594 C C . ARG A 1 80 ? 2.942 -9.881 -12.445 1.00 97.19 80 ARG A C 1
ATOM 596 O O . ARG A 1 80 ? 3.771 -8.977 -12.445 1.00 97.19 80 ARG A O 1
ATOM 603 N N . TRP A 1 81 ? 3.253 -11.157 -12.643 1.00 97.38 81 TRP A N 1
ATOM 604 C CA . TRP A 1 81 ? 4.596 -11.593 -13.000 1.00 97.38 81 TRP A CA 1
ATOM 605 C C . TRP A 1 81 ? 5.059 -10.946 -14.307 1.00 97.38 81 TRP A C 1
ATOM 607 O O . TRP A 1 81 ? 4.371 -11.053 -15.322 1.00 97.38 81 TRP A O 1
ATOM 617 N N . GLY A 1 82 ? 6.220 -10.294 -14.260 1.00 95.50 82 GLY A N 1
ATOM 618 C CA . GLY A 1 82 ? 6.981 -9.879 -15.438 1.00 95.50 82 GLY A CA 1
ATOM 619 C C . GLY A 1 82 ? 8.121 -10.848 -15.732 1.00 95.50 82 GLY A C 1
ATOM 620 O O . GLY A 1 82 ? 8.299 -11.243 -16.877 1.00 95.50 82 GLY A O 1
ATOM 621 N N . ASP A 1 83 ? 8.836 -11.282 -14.690 1.00 94.62 83 ASP A N 1
ATOM 622 C CA . ASP A 1 83 ? 9.854 -12.331 -14.765 1.00 94.62 83 ASP A CA 1
ATOM 623 C C . ASP A 1 83 ? 9.878 -13.124 -13.450 1.00 94.62 83 ASP A C 1
ATOM 625 O O . ASP A 1 83 ? 10.121 -12.570 -12.379 1.00 94.62 83 ASP A O 1
ATOM 629 N N . LYS A 1 84 ? 9.602 -14.431 -13.524 1.00 93.38 84 LYS A N 1
ATOM 630 C CA . LYS A 1 84 ? 9.578 -15.310 -12.346 1.00 93.38 84 LYS A CA 1
ATOM 631 C C . LYS A 1 84 ? 10.966 -15.631 -11.804 1.00 93.38 84 LYS A C 1
ATOM 633 O O . LYS A 1 84 ? 11.103 -15.796 -10.598 1.00 93.38 84 LYS A O 1
ATOM 638 N N . VAL A 1 85 ? 11.964 -15.730 -12.679 1.00 92.31 85 VAL A N 1
ATOM 639 C CA . VAL A 1 85 ? 13.339 -16.085 -12.311 1.00 92.31 85 VAL A CA 1
ATOM 640 C C . VAL A 1 85 ? 13.981 -14.928 -11.556 1.00 92.31 85 VAL A C 1
ATOM 642 O O . VAL A 1 85 ? 14.619 -15.141 -10.531 1.00 92.31 85 VAL A O 1
ATOM 645 N N . LEU A 1 86 ? 13.748 -13.699 -12.020 1.00 92.00 86 LEU A N 1
ATOM 646 C CA . LEU A 1 86 ? 14.277 -12.487 -11.392 1.00 92.00 86 LEU A CA 1
ATOM 647 C C . LEU A 1 86 ? 13.429 -11.963 -10.224 1.00 92.00 86 LEU A C 1
ATOM 649 O O . LEU A 1 86 ? 13.768 -10.934 -9.648 1.00 92.00 86 LEU A O 1
ATOM 653 N N . GLY A 1 87 ? 12.311 -12.616 -9.886 1.00 94.25 87 GLY A N 1
ATOM 654 C CA . GLY A 1 87 ? 11.417 -12.109 -8.843 1.00 94.25 87 GLY A CA 1
ATOM 655 C C . GLY A 1 87 ? 10.754 -10.776 -9.218 1.00 94.25 87 GLY A C 1
ATOM 656 O O . GLY A 1 87 ? 10.435 -9.984 -8.335 1.00 94.25 87 GLY A O 1
ATOM 657 N N . LYS A 1 88 ? 10.555 -10.500 -10.513 1.00 97.00 88 LYS A N 1
ATOM 658 C CA . LYS A 1 88 ? 10.087 -9.206 -11.019 1.00 97.00 88 LYS A CA 1
ATOM 659 C C . LYS A 1 88 ? 8.584 -9.179 -11.264 1.00 97.00 88 LYS A C 1
ATOM 661 O O . LYS A 1 88 ? 8.048 -9.922 -12.095 1.00 97.00 88 LYS A O 1
ATOM 666 N N . GLY A 1 89 ? 7.920 -8.237 -10.606 1.00 97.56 89 GLY A N 1
ATOM 667 C CA . GLY A 1 89 ? 6.551 -7.825 -10.872 1.00 97.56 89 GLY A CA 1
ATOM 668 C C . GLY A 1 89 ? 6.487 -6.696 -11.891 1.00 97.56 89 GLY A C 1
ATOM 669 O O . GLY A 1 89 ? 7.425 -5.917 -12.041 1.00 97.56 89 GLY A O 1
ATOM 670 N N . VAL A 1 90 ? 5.364 -6.609 -12.595 1.00 97.44 90 VAL A N 1
ATOM 671 C CA . VAL A 1 90 ? 5.030 -5.502 -13.497 1.00 97.44 90 VAL A CA 1
ATOM 672 C C . VAL A 1 90 ? 3.558 -5.136 -13.354 1.00 97.44 90 VAL A C 1
ATOM 674 O O . VAL A 1 90 ? 2.725 -5.963 -12.964 1.00 97.44 90 VAL A O 1
ATOM 677 N N . ALA A 1 91 ? 3.219 -3.901 -13.707 1.00 97.56 91 ALA A N 1
ATOM 678 C CA . ALA A 1 91 ? 1.833 -3.474 -13.802 1.00 97.56 91 ALA A CA 1
ATOM 679 C C . ALA A 1 91 ? 1.073 -4.247 -14.893 1.00 97.56 91 ALA A C 1
ATOM 681 O O . ALA A 1 91 ? 1.610 -4.600 -15.946 1.00 97.56 91 ALA A O 1
ATOM 682 N N . LYS A 1 92 ? -0.209 -4.513 -14.642 1.00 96.88 92 LYS A N 1
ATOM 683 C CA . LYS A 1 92 ? -1.136 -5.079 -15.630 1.00 96.88 92 LYS A CA 1
ATOM 684 C C . LYS A 1 92 ? -1.617 -4.038 -16.641 1.00 96.88 92 LYS A C 1
ATOM 686 O O . LYS A 1 92 ? -2.055 -4.423 -17.719 1.00 96.88 92 LYS A O 1
ATOM 691 N N . ASN A 1 93 ? -1.564 -2.756 -16.285 1.00 92.94 93 ASN A N 1
ATOM 692 C CA . ASN A 1 93 ? -1.986 -1.636 -17.117 1.00 92.94 93 ASN A CA 1
ATOM 693 C C . ASN A 1 93 ? -1.015 -0.451 -16.986 1.00 92.94 93 ASN A C 1
ATOM 695 O O . ASN A 1 93 ? -0.241 -0.366 -16.030 1.00 92.94 93 ASN A O 1
ATOM 699 N N . ASP A 1 94 ? -1.102 0.486 -17.928 1.00 93.56 94 ASP A N 1
ATOM 700 C CA .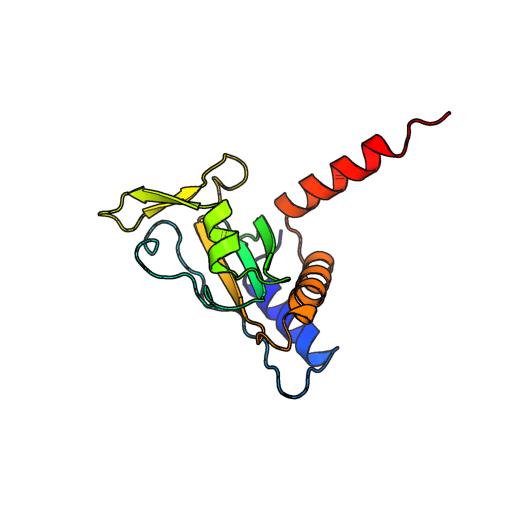 ASP A 1 94 ? -0.198 1.640 -17.988 1.00 93.56 94 ASP A CA 1
ATOM 701 C C . ASP A 1 94 ? -0.401 2.634 -16.841 1.00 93.56 94 ASP A C 1
ATOM 703 O O . ASP A 1 94 ? 0.503 3.404 -16.531 1.00 93.56 94 ASP A O 1
ATOM 707 N N . THR A 1 95 ? -1.557 2.605 -16.170 1.00 92.81 95 THR A N 1
ATOM 708 C CA . THR A 1 95 ? -1.848 3.477 -15.023 1.00 92.81 95 THR A CA 1
ATOM 709 C C . THR A 1 95 ? -0.866 3.263 -13.874 1.00 92.81 95 THR A C 1
ATOM 711 O O . THR A 1 95 ? -0.547 4.212 -13.164 1.00 92.81 95 THR A O 1
ATOM 714 N N . PHE A 1 96 ? -0.381 2.032 -13.688 1.00 95.75 96 PHE A N 1
ATOM 715 C CA . PHE A 1 96 ? 0.527 1.673 -12.596 1.00 95.75 96 PHE A CA 1
ATOM 716 C C . PHE A 1 96 ? 1.950 1.359 -13.067 1.00 95.75 96 PHE A C 1
ATOM 718 O O . PHE A 1 96 ? 2.733 0.823 -12.286 1.00 95.75 96 PHE A O 1
ATOM 725 N N . LYS A 1 97 ? 2.301 1.677 -14.321 1.00 95.62 97 LYS A N 1
ATOM 726 C CA . LYS A 1 97 ? 3.606 1.322 -14.910 1.00 95.62 97 LYS A CA 1
ATOM 727 C C . LYS A 1 97 ? 4.805 1.917 -14.164 1.00 95.62 97 LYS A C 1
ATOM 729 O O . LYS A 1 97 ? 5.867 1.310 -14.157 1.00 95.62 97 LYS A O 1
ATOM 734 N N . ASP A 1 98 ? 4.610 3.072 -13.529 1.00 96.88 98 ASP A N 1
ATOM 735 C CA . ASP A 1 98 ? 5.666 3.803 -12.822 1.00 96.88 98 ASP A CA 1
ATOM 736 C C . ASP A 1 98 ? 5.794 3.378 -11.348 1.00 96.88 98 ASP A C 1
ATOM 738 O O . ASP A 1 98 ? 6.603 3.941 -10.612 1.00 96.88 98 ASP A O 1
ATOM 742 N N . VAL A 1 99 ? 4.995 2.408 -10.884 1.00 98.06 99 VAL A N 1
ATOM 743 C CA . VAL A 1 99 ? 5.076 1.899 -9.510 1.00 98.06 99 VAL A CA 1
ATOM 744 C C . VAL A 1 99 ? 6.311 1.018 -9.360 1.00 98.06 99 VAL A C 1
ATOM 746 O O . VAL A 1 99 ? 6.450 0.014 -10.053 1.00 98.06 99 VAL A O 1
ATOM 749 N N . ARG A 1 100 ? 7.158 1.360 -8.389 1.00 98.19 100 ARG A N 1
ATOM 750 C CA . ARG A 1 100 ? 8.329 0.580 -7.985 1.00 98.19 100 ARG A CA 1
ATOM 751 C C . ARG A 1 100 ? 8.176 -0.019 -6.594 1.00 98.19 100 ARG A C 1
ATOM 753 O O . ARG A 1 100 ? 8.486 -1.191 -6.401 1.00 98.19 100 ARG A O 1
ATOM 760 N N . TYR A 1 101 ? 7.692 0.771 -5.640 1.00 98.69 101 TYR A N 1
ATOM 761 C CA . TYR A 1 101 ? 7.604 0.364 -4.243 1.00 98.69 101 TYR A CA 1
ATOM 762 C C . TYR A 1 101 ? 6.162 0.343 -3.750 1.00 98.69 101 TYR A C 1
ATOM 764 O O . TYR A 1 101 ? 5.310 1.105 -4.213 1.00 98.69 101 TYR A O 1
ATOM 772 N N . ILE A 1 102 ? 5.890 -0.538 -2.791 1.00 98.69 102 ILE A N 1
ATOM 773 C CA . ILE A 1 102 ? 4.587 -0.672 -2.145 1.00 98.69 102 ILE A CA 1
ATOM 774 C C . ILE A 1 102 ? 4.785 -0.655 -0.633 1.00 98.69 102 ILE A C 1
ATOM 776 O O . ILE A 1 102 ? 5.504 -1.488 -0.094 1.00 98.69 102 ILE A O 1
ATOM 780 N N . ALA A 1 103 ? 4.111 0.251 0.064 1.00 98.69 103 ALA A N 1
ATOM 781 C CA . ALA A 1 103 ? 4.016 0.228 1.522 1.00 98.69 103 ALA A CA 1
ATOM 782 C C . ALA A 1 103 ? 2.580 -0.084 1.948 1.00 98.69 103 ALA A C 1
ATOM 784 O O . ALA A 1 103 ? 1.632 0.132 1.189 1.00 98.69 103 ALA A O 1
ATOM 785 N N . THR A 1 104 ? 2.399 -0.615 3.154 1.00 98.69 104 THR A N 1
ATOM 786 C CA . THR A 1 104 ? 1.082 -1.037 3.643 1.00 98.69 104 THR A CA 1
ATOM 787 C C . THR A 1 104 ? 0.868 -0.666 5.101 1.00 98.69 104 THR A C 1
ATOM 789 O O . THR A 1 104 ? 1.819 -0.572 5.872 1.00 98.69 104 THR A O 1
ATOM 792 N N . ILE A 1 105 ? -0.396 -0.487 5.474 1.00 98.56 105 ILE A N 1
ATOM 793 C CA . ILE A 1 105 ? -0.859 -0.276 6.844 1.00 98.56 105 ILE A CA 1
ATOM 794 C C . ILE A 1 105 ? -1.958 -1.304 7.082 1.00 98.56 105 ILE A C 1
ATOM 796 O O . ILE A 1 105 ? -3.025 -1.222 6.470 1.00 98.56 105 ILE A O 1
ATOM 800 N N . ALA A 1 106 ? -1.697 -2.293 7.930 1.00 98.00 106 ALA A N 1
ATOM 801 C CA . ALA A 1 106 ? -2.686 -3.312 8.256 1.00 98.00 106 ALA A CA 1
ATOM 802 C C . ALA A 1 106 ? -3.733 -2.779 9.234 1.00 98.00 106 ALA A C 1
ATOM 804 O O . ALA A 1 106 ? -3.415 -2.026 10.153 1.00 98.00 106 ALA A O 1
ATOM 805 N N . VAL A 1 107 ? -4.966 -3.258 9.089 1.00 97.31 107 VAL A N 1
ATOM 806 C CA . VAL A 1 107 ? -5.969 -3.197 10.153 1.00 97.31 107 VAL A CA 1
ATOM 807 C C . VAL A 1 107 ? -6.473 -4.608 10.476 1.00 97.31 107 VAL A C 1
ATOM 809 O O . VAL A 1 107 ? -6.630 -5.429 9.562 1.00 97.31 107 VAL A O 1
ATOM 812 N N . PRO A 1 108 ? -6.738 -4.914 11.758 1.00 94.62 108 PRO A N 1
ATOM 813 C CA . PRO A 1 108 ? -7.394 -6.150 12.165 1.00 94.62 108 PRO A CA 1
ATOM 814 C C . PRO A 1 108 ? -8.734 -6.365 11.451 1.00 94.62 108 PRO A C 1
ATOM 816 O O . PRO A 1 108 ? -9.421 -5.414 11.074 1.00 94.62 108 PRO A O 1
ATOM 819 N N . LYS A 1 109 ? -9.124 -7.630 11.258 1.00 92.19 109 LYS A N 1
ATOM 820 C CA . LYS A 1 109 ? -10.323 -8.004 10.486 1.00 92.19 109 LYS A CA 1
ATOM 821 C C . LYS A 1 109 ? -11.617 -7.445 11.088 1.00 92.19 109 LYS A C 1
ATOM 823 O O . LYS A 1 109 ? -12.483 -6.986 10.348 1.00 92.19 109 LYS A O 1
ATOM 828 N N . ASP A 1 110 ? -11.736 -7.473 12.407 1.00 94.25 110 ASP A N 1
ATOM 829 C CA . ASP A 1 110 ? -12.838 -6.899 13.189 1.00 94.25 110 ASP A CA 1
ATOM 830 C C . ASP A 1 110 ? -12.868 -5.361 13.150 1.00 94.25 110 ASP A C 1
ATOM 832 O O . ASP A 1 110 ? -13.901 -4.756 13.425 1.00 94.25 110 ASP A O 1
ATOM 836 N N . ARG A 1 111 ? -11.770 -4.729 12.720 1.00 95.69 111 ARG A N 1
ATOM 837 C CA . ARG A 1 111 ? -11.631 -3.279 12.518 1.00 95.69 111 ARG A CA 1
ATOM 838 C C . ARG A 1 111 ? -11.448 -2.887 11.053 1.00 95.69 111 ARG A C 1
ATOM 840 O O . ARG A 1 111 ? -11.030 -1.773 10.747 1.00 95.69 111 ARG A O 1
ATOM 847 N N . ALA A 1 112 ? -11.811 -3.763 10.113 1.00 96.31 112 ALA A N 1
ATOM 848 C CA . ALA A 1 112 ? -11.681 -3.497 8.676 1.00 96.31 112 ALA A CA 1
ATOM 849 C C . ALA A 1 112 ? -12.479 -2.265 8.198 1.00 96.31 112 ALA A C 1
ATOM 851 O O . ALA A 1 112 ? -12.189 -1.720 7.130 1.00 96.31 112 ALA A O 1
ATOM 852 N N . PHE A 1 113 ? -13.464 -1.816 8.983 1.00 95.56 113 PHE A N 1
ATOM 853 C CA . PHE A 1 113 ? -14.201 -0.572 8.756 1.00 95.56 113 PHE A CA 1
ATOM 854 C C . PHE A 1 113 ? -13.329 0.688 8.889 1.00 95.56 113 PHE A C 1
ATOM 856 O O . PHE A 1 113 ? -13.717 1.741 8.394 1.00 95.56 113 PHE A O 1
ATOM 863 N N . GLU A 1 114 ? -12.148 0.599 9.507 1.00 97.06 114 GLU A N 1
ATOM 864 C CA . GLU A 1 114 ? -11.231 1.733 9.641 1.00 97.06 114 GLU A CA 1
ATOM 865 C C . GLU A 1 114 ? -10.374 1.973 8.406 1.00 97.06 114 GLU A C 1
ATOM 867 O O . GLU A 1 114 ? -9.916 3.093 8.205 1.00 97.06 114 GLU A O 1
ATOM 872 N N . ALA A 1 115 ? -10.176 0.963 7.555 1.00 98.00 115 ALA A N 1
ATOM 873 C CA . ALA A 1 115 ? -9.358 1.113 6.354 1.00 98.00 115 ALA A CA 1
ATOM 874 C C . ALA A 1 115 ? -9.826 2.278 5.446 1.00 98.00 115 ALA A C 1
ATOM 876 O O . ALA A 1 115 ? -8.974 3.076 5.060 1.00 98.00 115 ALA A O 1
ATOM 877 N N . PRO A 1 116 ? -11.136 2.462 5.161 1.00 97.44 116 PRO A N 1
ATOM 878 C CA . PRO A 1 116 ? -11.630 3.656 4.466 1.00 97.44 116 PRO A CA 1
ATOM 879 C C . PRO A 1 116 ? -11.368 4.974 5.207 1.00 97.44 116 PRO A C 1
ATOM 881 O O . PRO A 1 116 ? -11.029 5.966 4.576 1.00 97.44 116 PRO A O 1
ATOM 884 N N . ALA A 1 117 ? -11.497 5.005 6.537 1.00 96.94 117 ALA A N 1
ATOM 885 C CA . ALA A 1 117 ? -11.267 6.225 7.316 1.00 96.94 117 ALA A CA 1
ATOM 886 C C . ALA A 1 117 ? -9.783 6.630 7.325 1.00 96.94 117 ALA A C 1
ATOM 888 O O . ALA A 1 117 ? -9.460 7.813 7.244 1.00 96.94 117 ALA A O 1
ATOM 889 N N . ILE A 1 118 ? -8.881 5.646 7.398 1.00 98.19 118 ILE A N 1
ATOM 890 C CA . ILE A 1 118 ? -7.434 5.857 7.292 1.00 98.19 118 ILE A CA 1
ATOM 891 C C . ILE A 1 118 ? -7.084 6.347 5.883 1.00 98.19 118 ILE A C 1
ATOM 893 O O . ILE A 1 118 ? -6.358 7.326 5.751 1.00 98.19 118 ILE A O 1
ATOM 897 N N . GLU A 1 119 ? -7.618 5.710 4.836 1.00 98.00 119 GLU A N 1
ATOM 898 C CA . GLU A 1 119 ? -7.419 6.139 3.444 1.00 98.00 119 GLU A CA 1
ATOM 899 C C . GLU A 1 119 ? -7.872 7.589 3.232 1.00 98.00 119 GLU A C 1
ATOM 901 O O . GLU A 1 119 ? -7.082 8.403 2.764 1.00 98.00 119 GLU A O 1
ATOM 906 N N . GLU A 1 120 ? -9.097 7.931 3.635 1.00 96.81 120 GLU A N 1
ATOM 907 C CA . GLU A 1 120 ? -9.650 9.284 3.509 1.00 96.81 120 GLU A CA 1
ATOM 908 C C . GLU A 1 120 ? -8.789 10.321 4.241 1.00 96.81 120 GLU A C 1
ATOM 910 O O . GLU A 1 120 ? -8.507 11.397 3.712 1.00 96.81 120 GLU A O 1
ATOM 915 N N . PHE A 1 121 ? -8.328 9.996 5.452 1.00 97.44 121 PHE A N 1
ATOM 916 C CA . PHE A 1 121 ? -7.448 10.881 6.206 1.00 97.44 121 PHE A CA 1
ATOM 917 C C . PHE A 1 121 ? -6.136 11.144 5.461 1.00 97.44 121 PHE A C 1
ATOM 919 O O . PHE A 1 121 ? -5.734 12.298 5.310 1.00 97.44 121 PHE A O 1
ATOM 926 N N . LEU A 1 122 ? -5.492 10.089 4.955 1.00 97.50 122 LEU A N 1
ATOM 927 C CA . LEU A 1 122 ? -4.243 10.198 4.205 1.00 97.50 122 LEU A CA 1
ATOM 928 C C . LEU A 1 122 ? -4.432 10.976 2.899 1.00 97.50 122 LEU A C 1
ATOM 930 O O . LEU A 1 122 ? -3.615 11.836 2.587 1.00 97.50 122 LEU A O 1
ATOM 934 N N . LEU A 1 123 ? -5.524 10.750 2.167 1.00 95.25 123 LEU A N 1
ATOM 935 C CA . LEU A 1 123 ? -5.819 11.472 0.924 1.00 95.25 123 LEU A CA 1
ATOM 936 C C . LEU A 1 123 ? -5.996 12.981 1.131 1.00 95.25 123 LEU A C 1
ATOM 938 O O . LEU A 1 123 ? -5.689 13.756 0.232 1.00 95.25 123 LEU A O 1
ATOM 942 N N . ARG A 1 124 ? -6.442 13.418 2.315 1.00 93.56 124 ARG A N 1
ATOM 943 C CA . ARG A 1 124 ? -6.526 14.848 2.658 1.00 93.56 124 ARG A CA 1
ATOM 944 C C . ARG A 1 124 ? -5.178 15.483 2.998 1.00 93.56 124 ARG A C 1
ATOM 946 O O . ARG A 1 124 ? -5.095 16.707 3.009 1.00 93.56 124 ARG A O 1
ATOM 953 N N . ARG A 1 125 ? -4.159 14.686 3.336 1.00 94.44 125 ARG A N 1
ATOM 954 C CA . ARG A 1 125 ? -2.804 15.165 3.673 1.00 94.44 125 ARG A CA 1
ATOM 955 C C . ARG A 1 125 ? -1.808 15.014 2.531 1.00 94.44 125 ARG A C 1
ATOM 957 O O . ARG A 1 125 ? -0.848 15.773 2.469 1.00 94.44 125 ARG A O 1
ATOM 964 N N . LEU A 1 126 ? -1.997 14.014 1.678 1.00 94.19 126 LEU A N 1
ATOM 965 C CA . LEU A 1 126 ? -0.992 13.589 0.715 1.00 94.19 126 LEU A CA 1
ATOM 966 C C . LEU A 1 126 ? -1.385 13.967 -0.710 1.00 94.19 126 LEU A C 1
ATOM 968 O O . LEU A 1 126 ? -2.483 13.670 -1.181 1.00 94.19 126 LEU A O 1
ATOM 972 N N . GLU A 1 127 ? -0.432 14.525 -1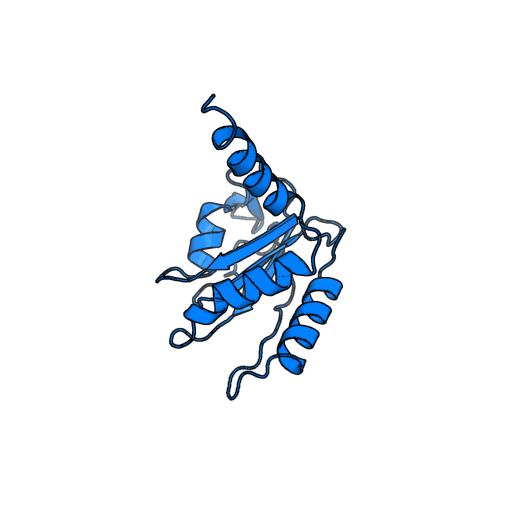.444 1.00 88.81 127 GLU A N 1
ATOM 973 C CA . GLU A 1 127 ? -0.543 14.687 -2.886 1.00 88.81 127 GLU A CA 1
ATOM 974 C C . GLU A 1 127 ? -0.271 13.344 -3.568 1.00 88.81 127 GLU A C 1
ATOM 976 O O . GLU A 1 127 ? 0.839 12.813 -3.498 1.00 88.81 127 GLU A O 1
ATOM 981 N N . SER A 1 128 ? -1.286 12.798 -4.241 1.00 86.69 128 SER A N 1
ATOM 982 C CA . SER A 1 128 ? -1.208 11.518 -4.953 1.00 86.69 128 SER A CA 1
ATOM 983 C C . SER A 1 128 ? -1.842 11.632 -6.351 1.00 86.69 128 SER A C 1
ATOM 985 O O . SER A 1 128 ? -3.070 11.642 -6.490 1.00 86.69 128 SER A O 1
ATOM 987 N N . PRO A 1 129 ? -1.036 11.735 -7.425 1.00 83.44 129 PRO A N 1
ATOM 988 C CA . PRO A 1 129 ? -1.533 12.087 -8.756 1.00 83.44 129 PRO A CA 1
ATOM 989 C C . PRO A 1 129 ? -2.558 11.085 -9.306 1.00 83.44 129 PRO A C 1
ATOM 991 O O . PRO A 1 129 ? -3.508 11.485 -9.979 1.00 83.44 129 PRO A O 1
ATOM 994 N N . LEU A 1 130 ? -2.430 9.790 -8.987 1.00 84.25 130 LEU A N 1
ATOM 995 C CA . LEU A 1 130 ? -3.349 8.762 -9.487 1.00 84.25 130 LEU A CA 1
ATOM 996 C C . LEU A 1 130 ? -4.686 8.708 -8.730 1.00 84.25 130 LEU A C 1
ATOM 998 O O . LEU A 1 130 ? -5.624 8.072 -9.215 1.00 84.25 130 LEU A O 1
ATOM 1002 N N . ASN A 1 131 ? -4.802 9.345 -7.562 1.00 81.62 131 ASN A N 1
ATOM 1003 C CA . ASN A 1 131 ? -6.083 9.501 -6.870 1.00 81.62 131 ASN A CA 1
ATOM 1004 C C . ASN A 1 131 ? -6.888 10.671 -7.457 1.00 81.62 131 ASN A C 1
ATOM 1006 O O . ASN A 1 131 ? -8.100 10.546 -7.642 1.00 81.62 131 ASN A O 1
ATOM 1010 N N . SER A 1 132 ? -6.215 11.753 -7.858 1.00 69.12 132 SER A N 1
ATOM 1011 C CA . SER A 1 132 ? -6.848 12.922 -8.486 1.00 69.12 132 SER A CA 1
ATOM 1012 C C . SER A 1 132 ? -7.504 12.607 -9.838 1.00 69.12 132 SER A C 1
ATOM 1014 O O . SER A 1 132 ? -8.546 13.176 -10.157 1.00 69.12 132 SER A O 1
ATOM 1016 N N . LEU A 1 133 ? -6.967 11.645 -10.602 1.00 60.16 133 LEU A N 1
ATOM 1017 C CA . LEU A 1 133 ? -7.532 11.216 -11.894 1.00 60.16 133 LEU A CA 1
ATOM 1018 C C . LEU A 1 133 ? -8.962 10.648 -11.782 1.00 60.16 133 LEU A C 1
ATOM 1020 O O . LEU A 1 133 ? -9.755 10.790 -12.712 1.00 60.16 133 LEU A O 1
ATOM 1024 N N . GLY A 1 134 ? -9.312 10.029 -10.648 1.00 51.62 134 GLY A N 1
ATOM 1025 C CA . GLY A 1 134 ? -10.663 9.514 -10.389 1.00 51.62 134 GLY A CA 1
ATOM 1026 C C . GLY A 1 134 ? -11.658 10.583 -9.921 1.00 51.62 134 GLY A C 1
ATOM 1027 O O . GLY A 1 134 ? -12.857 10.443 -10.148 1.00 51.62 134 GLY A O 1
ATOM 1028 N N . MET A 1 135 ? -11.167 11.671 -9.318 1.00 48.75 135 MET A N 1
ATOM 1029 C CA . MET A 1 135 ? -11.989 12.792 -8.841 1.00 48.75 135 MET A CA 1
ATOM 1030 C C . MET A 1 135 ? -12.491 13.668 -9.999 1.00 48.75 135 MET A C 1
ATOM 1032 O O . MET A 1 135 ? -13.617 14.162 -9.972 1.00 48.75 135 MET A O 1
ATOM 1036 N N . SER A 1 136 ? -11.694 13.825 -11.061 1.00 41.94 136 SER A N 1
ATOM 1037 C CA . SER A 1 136 ? -12.048 14.667 -12.215 1.00 41.94 136 SER A CA 1
ATOM 1038 C C . SER A 1 136 ? -13.197 14.107 -13.065 1.00 41.94 136 SER A C 1
ATOM 1040 O O . SER A 1 136 ? -13.905 14.874 -13.720 1.00 41.94 136 SER A O 1
ATOM 1042 N N . PHE A 1 137 ? -13.409 12.786 -13.062 1.00 39.09 137 PHE A N 1
ATOM 1043 C CA . PHE A 1 137 ? -14.462 12.145 -13.860 1.00 39.09 137 PHE A CA 1
ATOM 1044 C C . PHE A 1 137 ? -15.868 12.323 -13.271 1.00 39.09 137 PHE A C 1
ATOM 1046 O O . PHE A 1 137 ? -16.838 12.315 -14.025 1.00 39.09 137 PHE A O 1
ATOM 1053 N N . HIS A 1 138 ? -16.000 12.536 -11.957 1.00 37.03 138 HIS A N 1
ATOM 1054 C CA . HIS A 1 138 ? -17.314 12.712 -11.328 1.00 37.03 138 HIS A CA 1
ATOM 1055 C C . HIS A 1 138 ? -17.886 14.124 -11.529 1.00 37.03 138 HIS A C 1
ATOM 1057 O O . HIS A 1 138 ? -19.095 14.287 -11.623 1.00 37.03 138 HIS A O 1
ATOM 1063 N N . ILE A 1 139 ? -17.034 15.143 -11.686 1.00 43.72 139 ILE A N 1
ATOM 1064 C CA . ILE A 1 139 ? -17.486 16.533 -11.872 1.00 43.72 139 ILE A CA 1
ATOM 1065 C C . ILE A 1 139 ? -18.036 16.767 -13.293 1.00 43.72 139 ILE A C 1
ATOM 1067 O O . ILE A 1 139 ? -18.932 17.584 -13.484 1.00 43.72 139 ILE A O 1
ATOM 1071 N N . ARG A 1 140 ? -17.565 16.022 -14.306 1.00 34.88 140 ARG A N 1
ATOM 1072 C CA . ARG A 1 140 ? -17.984 16.231 -15.709 1.00 34.88 140 ARG A CA 1
ATOM 1073 C C . ARG A 1 140 ? -19.345 15.632 -16.083 1.00 34.88 140 ARG A C 1
ATOM 1075 O O . ARG A 1 140 ? -19.886 16.032 -17.108 1.00 34.88 140 ARG A O 1
ATOM 1082 N N . ASN A 1 141 ? -19.909 14.732 -15.275 1.00 40.06 141 ASN A N 1
ATOM 1083 C CA . ASN A 1 141 ? -21.213 14.110 -15.555 1.00 40.06 141 ASN A CA 1
ATOM 1084 C C . ASN A 1 141 ? -22.381 14.705 -14.751 1.00 40.06 141 ASN A C 1
ATOM 1086 O O . ASN A 1 141 ? -23.528 14.383 -15.043 1.00 40.06 141 ASN A O 1
ATOM 1090 N N . SER A 1 142 ? -22.116 15.597 -13.795 1.00 42.09 142 SER A N 1
ATOM 1091 C CA . SER A 1 142 ? -23.153 16.260 -12.984 1.00 42.09 142 SER A CA 1
ATOM 1092 C C . SER A 1 142 ? -23.579 17.629 -13.532 1.00 42.09 142 SER A C 1
ATOM 1094 O O . SER A 1 142 ? -24.473 18.251 -12.975 1.00 42.09 142 SER A O 1
ATOM 1096 N N . ALA A 1 143 ? -22.937 18.112 -14.603 1.00 46.78 143 ALA A N 1
ATOM 1097 C CA . ALA A 1 143 ? -23.113 19.463 -15.150 1.00 46.78 143 ALA A CA 1
ATOM 1098 C C . ALA A 1 143 ? -23.825 19.493 -16.519 1.00 46.78 143 ALA A C 1
ATOM 1100 O O . ALA A 1 143 ? -23.574 20.377 -17.334 1.00 46.78 143 ALA A O 1
ATOM 1101 N N . ARG A 1 144 ? -24.684 18.508 -16.811 1.00 47.03 144 ARG A N 1
ATOM 1102 C CA . ARG A 1 144 ? -25.575 18.534 -17.984 1.00 47.03 144 ARG A CA 1
ATOM 1103 C C . ARG A 1 144 ? -26.981 18.084 -17.618 1.00 47.03 144 ARG A C 1
ATOM 1105 O O . ARG A 1 144 ? -27.396 16.989 -17.983 1.00 47.03 144 ARG A O 1
ATOM 1112 N N . VAL A 1 145 ? -27.686 18.950 -16.903 1.00 47.75 145 VAL A N 1
ATOM 1113 C CA . VAL A 1 145 ? -29.142 19.075 -16.998 1.00 47.75 145 VAL A CA 1
ATOM 1114 C C . VAL A 1 145 ? -29.437 20.569 -16.891 1.00 47.75 145 VAL A C 1
ATOM 1116 O O . VAL A 1 145 ? -29.599 21.072 -15.787 1.00 47.75 145 VAL A O 1
ATOM 1119 N N . ASP A 1 146 ? -29.424 21.242 -18.039 1.00 45.44 146 ASP A N 1
ATOM 1120 C CA . ASP A 1 146 ? -30.186 22.466 -18.299 1.00 45.44 146 ASP A CA 1
ATOM 1121 C C . ASP A 1 146 ? -31.045 22.185 -19.539 1.00 45.44 146 ASP A C 1
ATOM 1123 O O . ASP A 1 146 ? -30.479 21.628 -20.515 1.00 45.44 146 ASP A O 1
#

Organism: NCBI:txid2116706

pLDDT: mean 90.87, std 15.59, range [34.88, 98.69]

Secondary structure (DSSP, 8-state):
--BHHHHHHHHHHHHHHS--TT----PPPPEETTT-TTSPPTTTTSEEEEEEE-TT-BEEEEEEE-TT--HHHHHHTTEEEEETTTTEEEESSGGGTT--EEEEEEE-GGGTTHHHHHHHHHHHH---HHHHHHHHHHHTSSS---